Protein AF-W2NC65-F1 (afdb_monomer)

Mean predicted aligned error: 4.61 Å

pLDDT: mean 90.68, std 8.36, range [54.06, 98.25]

Structure (mmCIF, N/CA/C/O backbone):
data_AF-W2NC65-F1
#
_entry.id   AF-W2NC65-F1
#
loop_
_atom_site.group_PDB
_atom_site.id
_atom_site.type_symbol
_atom_site.label_atom_id
_atom_site.label_alt_id
_atom_site.label_comp_id
_atom_site.label_asym_id
_atom_site.label_entity_id
_atom_site.label_seq_id
_atom_site.pdbx_PDB_ins_code
_atom_site.Cartn_x
_atom_site.Cartn_y
_atom_site.Cartn_z
_atom_site.occupancy
_atom_site.B_iso_or_equiv
_atom_site.auth_seq_id
_atom_site.auth_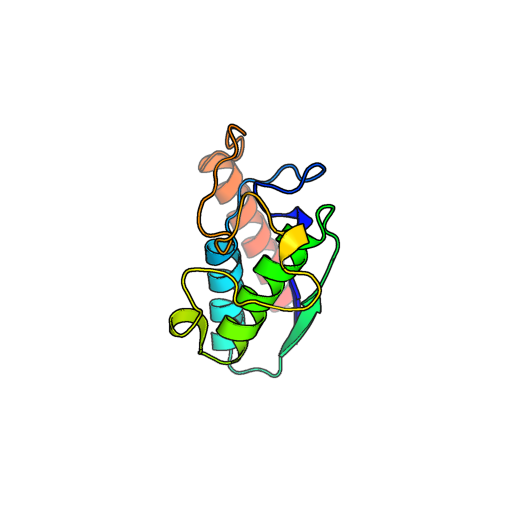comp_id
_atom_site.auth_asym_id
_atom_site.auth_atom_id
_atom_site.pdbx_PDB_model_num
ATOM 1 N N . MET A 1 1 ? -16.356 1.700 3.951 1.00 92.56 1 MET A N 1
ATOM 2 C CA . MET A 1 1 ? -15.020 2.136 4.412 1.00 92.56 1 MET A CA 1
ATOM 3 C C . MET A 1 1 ? -14.246 2.678 3.219 1.00 92.56 1 MET A C 1
ATOM 5 O O . MET A 1 1 ? -14.446 2.169 2.124 1.00 92.56 1 MET A O 1
ATOM 9 N N . VAL A 1 2 ? -13.417 3.707 3.399 1.00 96.75 2 VAL A N 1
ATOM 10 C CA . VAL A 1 2 ? -12.550 4.244 2.334 1.00 96.75 2 VAL A CA 1
ATOM 11 C C . VAL A 1 2 ? -11.105 4.064 2.781 1.00 96.75 2 VAL A C 1
ATOM 13 O O . VAL A 1 2 ? -10.742 4.571 3.839 1.00 96.75 2 VAL A O 1
ATOM 16 N N . LEU A 1 3 ? -10.311 3.327 2.006 1.00 96.44 3 LEU A N 1
ATOM 17 C CA . LEU A 1 3 ? -8.896 3.081 2.271 1.00 96.44 3 LEU A CA 1
ATOM 18 C C . LEU A 1 3 ? -8.058 3.852 1.250 1.00 96.44 3 LEU A C 1
ATOM 20 O O . LEU A 1 3 ? -8.195 3.636 0.050 1.00 96.44 3 LEU A O 1
ATOM 24 N N . VAL A 1 4 ? -7.201 4.752 1.726 1.00 96.50 4 VAL A N 1
ATOM 25 C CA . VAL A 1 4 ? -6.322 5.559 0.872 1.00 96.50 4 VAL A CA 1
ATOM 26 C C . VAL A 1 4 ? -4.910 4.978 0.919 1.00 96.50 4 VAL A C 1
ATOM 28 O O . VAL A 1 4 ? -4.252 5.025 1.956 1.00 96.50 4 VAL A O 1
ATOM 31 N N . CYS A 1 5 ? -4.4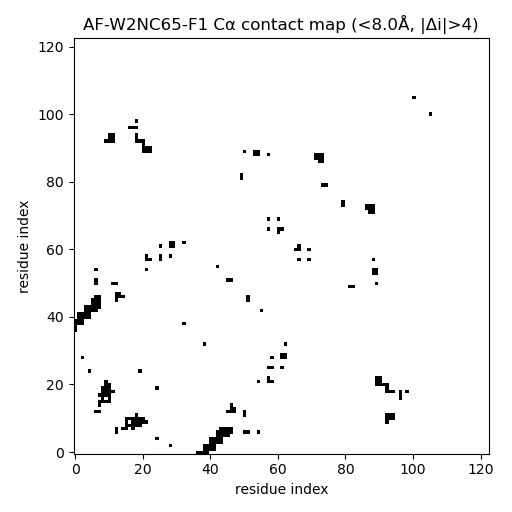43 4.444 -0.205 1.00 93.94 5 CYS A N 1
ATOM 32 C CA . CYS A 1 5 ? -3.134 3.816 -0.359 1.00 93.94 5 CYS A CA 1
ATOM 33 C C . CYS A 1 5 ? -2.134 4.826 -0.949 1.00 93.94 5 CYS A C 1
ATOM 35 O O . CYS A 1 5 ? -2.055 4.998 -2.166 1.00 93.94 5 CYS A O 1
ATOM 37 N N . GLY A 1 6 ? -1.397 5.529 -0.085 1.00 91.81 6 GLY A N 1
ATOM 38 C CA . GLY A 1 6 ? -0.423 6.550 -0.489 1.00 91.81 6 GLY A CA 1
ATOM 39 C C . GLY A 1 6 ? 0.960 5.994 -0.819 1.00 91.81 6 GLY A C 1
ATOM 40 O O . GLY A 1 6 ? 1.585 5.336 0.012 1.00 91.81 6 GLY A O 1
ATOM 41 N N . VAL A 1 7 ? 1.458 6.323 -2.013 1.00 91.31 7 VAL A N 1
ATOM 42 C CA . VAL A 1 7 ? 2.774 5.898 -2.528 1.00 91.31 7 VAL A CA 1
ATOM 43 C C . VAL A 1 7 ? 3.919 6.614 -1.804 1.00 91.31 7 VAL A C 1
ATOM 45 O O . VAL A 1 7 ? 4.986 6.043 -1.612 1.00 91.31 7 VAL A O 1
ATOM 48 N N . ASN A 1 8 ? 3.695 7.842 -1.330 1.00 90.44 8 ASN A N 1
ATOM 49 C CA . ASN A 1 8 ? 4.675 8.655 -0.601 1.00 90.44 8 ASN A CA 1
ATOM 50 C C . ASN A 1 8 ? 5.138 8.067 0.747 1.00 90.44 8 ASN A C 1
ATOM 52 O O . ASN A 1 8 ? 6.035 8.615 1.388 1.00 90.44 8 ASN A O 1
ATOM 56 N N . THR A 1 9 ? 4.521 6.973 1.194 1.00 89.38 9 THR A N 1
ATOM 57 C CA . THR A 1 9 ? 4.951 6.211 2.372 1.00 89.38 9 THR A CA 1
ATOM 58 C C . THR A 1 9 ? 6.028 5.166 2.046 1.00 89.38 9 THR A C 1
ATOM 60 O O . THR A 1 9 ? 6.650 4.612 2.954 1.00 89.38 9 THR A O 1
ATOM 63 N N . LEU A 1 10 ? 6.279 4.899 0.761 1.00 90.19 10 LEU A N 1
ATOM 64 C CA . LEU A 1 10 ? 7.295 3.948 0.325 1.00 90.19 10 LEU A CA 1
ATOM 65 C C . LEU A 1 10 ? 8.707 4.485 0.561 1.00 90.19 10 LEU A C 1
ATOM 67 O O . LEU A 1 10 ? 8.988 5.663 0.353 1.00 90.19 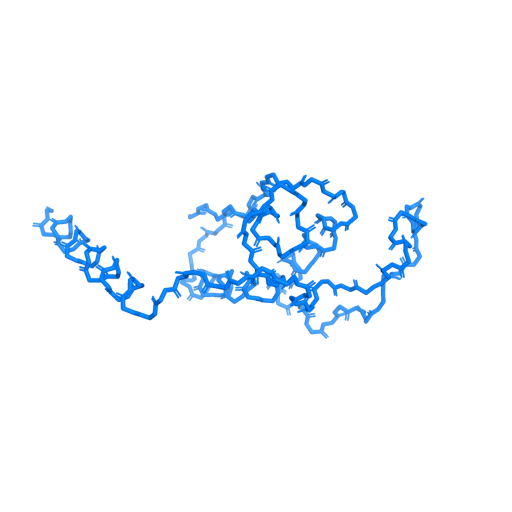10 LEU A O 1
ATOM 71 N N . ALA A 1 11 ? 9.622 3.568 0.874 1.00 88.00 11 ALA A N 1
ATOM 72 C CA . ALA A 1 11 ? 11.050 3.821 1.077 1.00 88.00 11 ALA A CA 1
ATOM 73 C C . ALA A 1 11 ? 11.751 4.588 -0.056 1.00 88.00 11 ALA A C 1
ATOM 75 O O . ALA A 1 11 ? 12.783 5.222 0.157 1.00 88.00 11 ALA A O 1
ATOM 76 N N . ARG A 1 12 ? 11.219 4.467 -1.273 1.00 80.88 12 ARG A N 1
ATOM 77 C CA . ARG A 1 12 ? 11.810 4.991 -2.508 1.00 80.88 12 ARG A CA 1
ATOM 78 C C . ARG A 1 12 ? 11.160 6.285 -2.985 1.00 80.88 12 ARG A C 1
ATOM 80 O O . ARG A 1 12 ? 11.583 6.815 -4.009 1.00 80.88 12 ARG A O 1
ATOM 87 N N . ASP A 1 13 ? 10.155 6.796 -2.273 1.00 86.25 13 ASP A N 1
ATOM 88 C CA . ASP A 1 13 ? 9.571 8.080 -2.635 1.00 86.25 13 ASP A CA 1
ATOM 89 C C 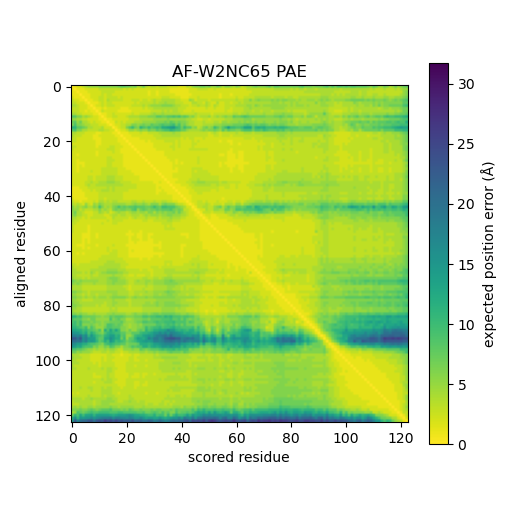. ASP A 1 13 ? 10.574 9.212 -2.343 1.00 86.25 13 ASP A C 1
ATOM 91 O O . ASP A 1 13 ? 11.023 9.351 -1.206 1.00 86.25 13 ASP A O 1
ATOM 95 N N . PRO A 1 14 ? 10.936 10.040 -3.337 1.00 80.81 14 PRO A N 1
ATOM 96 C CA . PRO A 1 14 ? 11.984 11.045 -3.176 1.00 80.81 14 PRO A CA 1
ATOM 97 C C . PRO A 1 14 ? 11.606 12.196 -2.234 1.00 80.81 14 PRO A C 1
ATOM 99 O O . PRO A 1 14 ? 12.501 12.907 -1.780 1.00 80.81 14 PRO A O 1
ATOM 102 N N . LEU A 1 15 ? 10.313 12.406 -1.952 1.00 86.12 15 LEU A N 1
ATOM 103 C CA . LEU A 1 15 ? 9.842 13.417 -0.995 1.00 86.12 15 LEU A CA 1
ATOM 104 C C . LEU A 1 15 ? 9.256 12.789 0.283 1.00 86.12 15 LEU A C 1
ATOM 106 O O . LEU A 1 15 ? 8.859 13.513 1.199 1.00 86.12 15 LEU A O 1
ATOM 110 N N . GLY A 1 16 ? 9.189 11.459 0.350 1.00 80.19 16 GLY A N 1
ATOM 111 C CA . GLY A 1 16 ? 8.711 10.693 1.491 1.00 80.19 16 GLY A CA 1
ATOM 112 C C . GLY A 1 16 ? 9.777 10.559 2.579 1.00 80.19 16 GLY A C 1
ATOM 113 O O . GLY A 1 16 ? 10.970 10.471 2.309 1.00 80.19 16 GLY A O 1
ATOM 114 N N . GLY A 1 17 ? 9.341 10.535 3.841 1.00 85.38 17 GLY A N 1
ATOM 115 C CA . GLY A 1 17 ? 10.214 10.316 5.007 1.00 85.38 17 GLY A CA 1
ATOM 116 C C . GLY A 1 17 ? 10.140 8.902 5.592 1.00 85.38 17 GLY A C 1
ATOM 117 O O . GLY A 1 17 ? 10.682 8.655 6.667 1.00 85.38 17 GLY A O 1
ATOM 118 N N . PHE A 1 18 ? 9.412 7.998 4.937 1.00 90.38 18 PHE A N 1
ATOM 119 C CA . PHE A 1 18 ? 9.116 6.654 5.430 1.00 90.38 18 PHE A CA 1
ATOM 120 C C . PHE A 1 18 ? 10.019 5.607 4.768 1.00 90.38 18 PHE A C 1
ATOM 122 O O . PHE A 1 18 ? 10.690 5.882 3.779 1.00 90.38 18 PHE A O 1
ATOM 129 N N . ASN A 1 19 ? 10.038 4.395 5.330 1.00 90.75 19 ASN A N 1
ATOM 130 C CA . ASN A 1 19 ? 10.828 3.264 4.834 1.00 90.75 19 ASN A CA 1
ATOM 131 C C . ASN A 1 19 ? 9.965 2.001 4.643 1.00 90.75 19 ASN A C 1
ATOM 133 O O . ASN A 1 19 ? 10.372 0.905 5.019 1.00 90.75 19 ASN A O 1
ATOM 137 N N . LEU A 1 20 ? 8.732 2.159 4.139 1.00 91.31 20 LEU A N 1
ATOM 138 C CA . LEU A 1 20 ? 7.815 1.032 3.927 1.00 91.31 20 LEU A CA 1
ATOM 139 C C . LEU A 1 20 ? 8.052 0.351 2.574 1.00 91.31 20 LEU A C 1
ATOM 141 O O . LEU A 1 20 ? 8.444 0.991 1.594 1.00 91.31 20 LEU A O 1
ATOM 145 N N . THR A 1 21 ? 7.764 -0.947 2.525 1.00 90.94 21 THR A N 1
ATOM 146 C CA . THR A 1 21 ? 7.663 -1.738 1.291 1.00 90.94 21 THR A CA 1
ATOM 147 C C . THR A 1 21 ? 6.218 -1.760 0.802 1.00 90.94 21 THR A C 1
ATOM 149 O O . THR A 1 21 ? 5.291 -1.485 1.570 1.00 90.94 21 THR A O 1
ATOM 152 N N . SER A 1 22 ? 5.999 -2.143 -0.462 1.00 92.00 22 SER A N 1
ATOM 153 C CA . SER A 1 22 ? 4.629 -2.404 -0.938 1.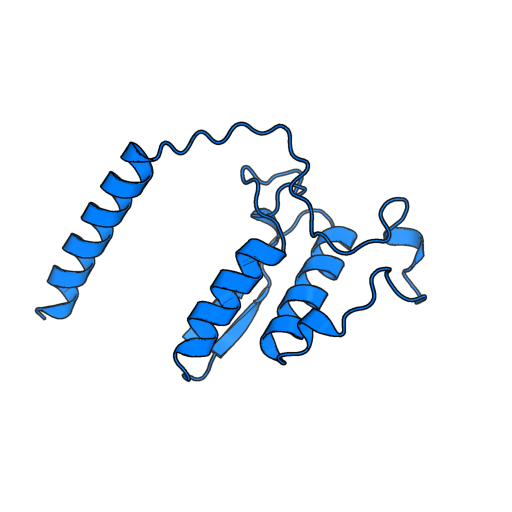00 92.00 22 SER A CA 1
ATOM 154 C C . SER A 1 22 ? 3.973 -3.509 -0.120 1.00 92.00 22 SER A C 1
ATOM 156 O O . SER A 1 22 ? 2.772 -3.461 0.134 1.00 92.00 22 SER A O 1
ATOM 158 N N . ASP A 1 23 ? 4.782 -4.471 0.324 1.00 91.31 23 ASP A N 1
ATOM 159 C CA . ASP A 1 23 ? 4.317 -5.613 1.084 1.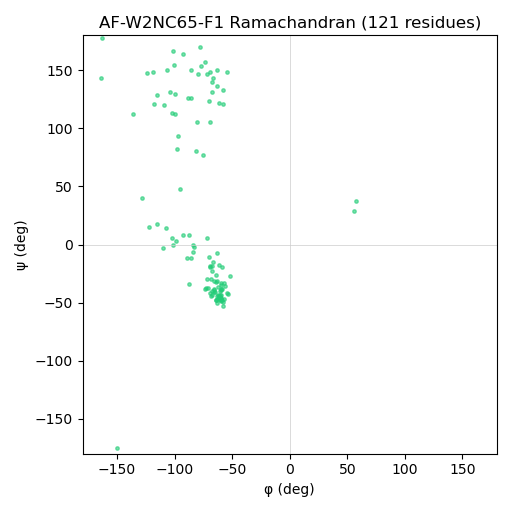00 91.31 23 ASP A CA 1
ATOM 160 C C . ASP A 1 23 ? 3.737 -5.209 2.440 1.00 91.31 23 ASP A C 1
ATOM 162 O O . ASP A 1 23 ? 2.603 -5.573 2.736 1.00 91.31 23 ASP A O 1
ATOM 166 N N . GLY A 1 24 ? 4.441 -4.367 3.203 1.00 92.12 24 GLY A N 1
ATOM 167 C CA . GLY A 1 24 ? 3.939 -3.890 4.495 1.00 92.12 24 GLY A CA 1
ATOM 168 C C . GLY A 1 24 ? 2.655 -3.063 4.376 1.00 92.12 24 GLY A C 1
ATOM 169 O O . GLY A 1 24 ? 1.803 -3.105 5.260 1.00 92.12 24 GLY A O 1
ATOM 170 N N . ILE A 1 25 ? 2.470 -2.341 3.266 1.00 93.25 25 ILE A N 1
ATOM 171 C CA . ILE A 1 25 ? 1.215 -1.622 3.007 1.00 93.25 25 ILE A CA 1
ATOM 172 C C . ILE A 1 25 ? 0.095 -2.599 2.626 1.00 93.25 25 ILE A C 1
ATOM 174 O O . ILE A 1 25 ? -1.048 -2.418 3.048 1.00 93.25 25 ILE A O 1
ATOM 178 N N . CYS A 1 26 ? 0.398 -3.648 1.859 1.00 94.75 26 CYS A N 1
ATOM 179 C CA . CYS A 1 26 ? -0.579 -4.679 1.514 1.00 94.75 26 CYS A CA 1
ATOM 180 C C . CYS A 1 26 ? -1.065 -5.454 2.740 1.00 94.75 26 CYS A C 1
ATOM 182 O O . CYS A 1 26 ? -2.247 -5.775 2.796 1.00 94.75 26 CYS A O 1
ATOM 184 N N . ASP A 1 27 ? -0.228 -5.647 3.758 1.00 95.25 27 ASP A N 1
ATOM 185 C CA . ASP A 1 27 ? -0.659 -6.248 5.026 1.00 95.25 27 ASP A CA 1
ATOM 186 C C . ASP A 1 27 ? -1.730 -5.379 5.724 1.00 95.25 27 ASP A C 1
ATOM 188 O O . ASP A 1 27 ? -2.704 -5.891 6.284 1.00 95.25 27 ASP A O 1
ATOM 192 N N . CYS A 1 28 ? -1.624 -4.044 5.631 1.00 95.12 28 CYS A N 1
ATOM 193 C CA . CYS A 1 28 ? -2.688 -3.141 6.085 1.00 95.12 28 CYS A CA 1
ATOM 194 C C . CYS A 1 28 ? -3.961 -3.280 5.238 1.00 95.12 28 CYS A C 1
ATOM 196 O O . CYS A 1 28 ? -5.063 -3.279 5.791 1.00 95.12 28 CYS A O 1
ATOM 198 N N . VAL A 1 29 ? -3.829 -3.410 3.913 1.00 96.25 29 VAL A N 1
ATOM 199 C CA . VAL A 1 29 ? -4.971 -3.643 3.011 1.00 96.25 29 VAL A CA 1
ATOM 200 C C . VAL A 1 29 ? -5.684 -4.946 3.382 1.00 96.25 29 VAL A C 1
ATOM 202 O O . VAL A 1 29 ? -6.903 -4.942 3.532 1.00 96.25 29 VAL A O 1
ATOM 205 N N . GLU A 1 30 ? -4.950 -6.038 3.589 1.00 96.31 30 GLU A N 1
ATOM 206 C CA . GLU A 1 30 ? -5.499 -7.343 3.977 1.00 96.31 30 GLU A CA 1
ATOM 207 C C . GLU A 1 30 ? -6.204 -7.286 5.337 1.00 96.31 30 GLU A C 1
ATOM 209 O O . GLU A 1 30 ? -7.323 -7.786 5.465 1.00 96.31 30 GLU A O 1
ATOM 214 N N . CYS A 1 31 ? -5.614 -6.607 6.327 1.00 97.12 31 CYS A N 1
ATOM 215 C CA . CYS A 1 31 ? -6.237 -6.380 7.636 1.00 97.12 31 CYS A CA 1
ATOM 216 C C . CYS A 1 31 ? -7.598 -5.673 7.505 1.00 97.12 31 CYS A C 1
ATOM 218 O O . CYS A 1 31 ? -8.603 -6.108 8.071 1.00 97.12 31 CYS A O 1
ATOM 220 N N . VAL A 1 32 ? -7.647 -4.614 6.695 1.00 96.69 32 VAL A N 1
ATOM 221 C CA . VAL A 1 32 ? -8.855 -3.821 6.440 1.00 96.69 32 VAL A CA 1
ATOM 222 C C . VAL A 1 32 ? -9.905 -4.633 5.671 1.00 96.69 32 VAL A C 1
ATOM 224 O O . VAL A 1 32 ? -11.085 -4.613 6.027 1.00 96.69 32 VAL A O 1
ATOM 227 N N . MET A 1 33 ? -9.493 -5.386 4.651 1.00 95.25 33 MET A N 1
ATOM 228 C CA . MET A 1 33 ? -10.377 -6.274 3.883 1.00 95.25 33 MET A CA 1
ATOM 229 C C . MET A 1 33 ? -10.919 -7.432 4.738 1.00 95.25 33 MET A C 1
ATOM 231 O O . MET A 1 33 ? -12.062 -7.855 4.549 1.00 95.25 33 MET A O 1
ATOM 235 N N . GLY A 1 34 ? -10.148 -7.896 5.727 1.00 96.56 34 GLY A N 1
ATOM 236 C CA . GLY A 1 34 ? -10.543 -8.926 6.691 1.00 96.56 34 GLY A CA 1
ATOM 237 C C . GLY A 1 34 ? -11.744 -8.550 7.565 1.00 96.56 34 GLY A C 1
ATOM 238 O O . GLY A 1 34 ? -12.402 -9.438 8.103 1.00 96.56 34 GLY A O 1
ATOM 239 N N . LEU A 1 35 ? -12.096 -7.261 7.646 1.00 97.00 35 LEU A N 1
ATOM 240 C CA . LEU A 1 35 ? -13.318 -6.794 8.314 1.00 97.00 35 LEU A CA 1
ATOM 241 C C . LEU A 1 35 ? -14.604 -7.163 7.555 1.00 97.00 35 LEU A C 1
ATOM 243 O O . LEU A 1 35 ? -15.693 -6.983 8.095 1.00 97.00 35 LEU A O 1
ATOM 247 N N . GLN A 1 36 ? -14.498 -7.650 6.311 1.00 95.12 36 GLN A N 1
ATOM 248 C CA . GLN A 1 36 ? -15.630 -8.069 5.470 1.00 95.12 36 GLN A CA 1
ATOM 249 C C . GLN A 1 36 ? -16.695 -6.974 5.258 1.00 95.12 36 GLN A C 1
ATOM 251 O O . GLN A 1 36 ? -17.874 -7.254 5.041 1.00 95.12 36 GLN A O 1
ATOM 256 N N . LEU A 1 37 ? -16.276 -5.706 5.289 1.00 96.62 37 LEU A N 1
ATOM 257 C CA . LEU A 1 37 ? -17.113 -4.548 4.976 1.00 96.62 37 LEU A CA 1
ATOM 258 C C . LEU A 1 37 ? -16.830 -4.052 3.552 1.00 96.62 37 LEU A C 1
ATOM 260 O O . LEU A 1 37 ? -15.710 -4.207 3.073 1.00 96.62 37 LEU A O 1
ATOM 264 N N . PRO A 1 38 ? -17.783 -3.380 2.878 1.00 96.75 38 PRO A N 1
ATOM 265 C CA . PRO A 1 38 ? -17.505 -2.727 1.602 1.00 96.75 38 PRO A CA 1
ATOM 266 C C . PRO A 1 38 ? -16.372 -1.693 1.727 1.00 96.75 38 PRO A C 1
ATOM 268 O O . PRO A 1 38 ? -16.479 -0.722 2.495 1.00 96.75 38 PRO A O 1
ATOM 271 N N . VAL A 1 39 ? -15.298 -1.894 0.959 1.00 96.69 39 VAL A N 1
ATOM 272 C CA . VAL A 1 39 ? -14.105 -1.034 0.936 1.00 96.69 39 VAL A CA 1
ATOM 273 C C . VAL A 1 39 ? -13.958 -0.379 -0.432 1.00 96.69 39 VAL A C 1
ATOM 275 O O . VAL A 1 39 ? -13.970 -1.054 -1.457 1.00 96.69 39 VAL A O 1
ATOM 278 N N . LEU A 1 40 ? -13.798 0.943 -0.444 1.00 96.31 40 LEU A N 1
ATOM 279 C CA . LEU A 1 40 ? -13.340 1.696 -1.607 1.00 96.31 40 LEU A CA 1
ATOM 280 C C . LEU A 1 40 ? -11.847 1.986 -1.438 1.00 96.31 40 LEU A C 1
ATOM 282 O O . LEU A 1 40 ? -11.479 2.757 -0.550 1.00 96.31 40 LEU A O 1
ATOM 286 N N . CYS A 1 41 ? -11.007 1.384 -2.278 1.00 95.69 41 CYS A N 1
ATOM 287 C CA . CYS A 1 41 ? -9.572 1.655 -2.307 1.00 95.69 41 CYS A CA 1
ATOM 288 C C . CYS A 1 41 ? -9.277 2.829 -3.247 1.00 95.69 41 CYS A C 1
ATOM 290 O O . CYS A 1 41 ? -9.669 2.810 -4.413 1.00 95.69 41 CYS A O 1
ATOM 292 N N . LEU A 1 42 ? -8.579 3.840 -2.740 1.00 96.25 42 LEU A N 1
ATOM 293 C CA . LEU A 1 42 ? -8.157 5.025 -3.481 1.00 96.25 42 LEU A CA 1
ATOM 294 C C . LEU A 1 42 ? -6.632 5.113 -3.492 1.00 96.25 42 LEU A C 1
ATOM 296 O O . LEU A 1 42 ? -5.977 4.722 -2.528 1.00 96.25 42 LEU A O 1
ATOM 300 N N . GLY A 1 43 ? -6.068 5.671 -4.559 1.00 92.62 43 GLY A N 1
ATOM 301 C CA . GLY A 1 43 ? -4.667 6.086 -4.563 1.00 92.62 43 GLY A CA 1
ATOM 302 C C . GLY A 1 43 ? -4.452 7.406 -3.818 1.00 92.62 43 GLY A C 1
ATOM 303 O O . GLY A 1 43 ? -5.402 8.118 -3.487 1.00 92.62 43 GLY A O 1
ATOM 304 N N . ALA A 1 44 ? -3.189 7.757 -3.596 1.00 91.44 44 ALA A N 1
ATOM 305 C CA . ALA A 1 44 ? -2.757 9.090 -3.182 1.00 91.44 44 ALA A CA 1
ATOM 306 C C . ALA A 1 44 ? -1.345 9.383 -3.719 1.00 91.44 44 ALA A C 1
ATOM 308 O O . ALA A 1 44 ? -0.807 8.613 -4.514 1.00 91.4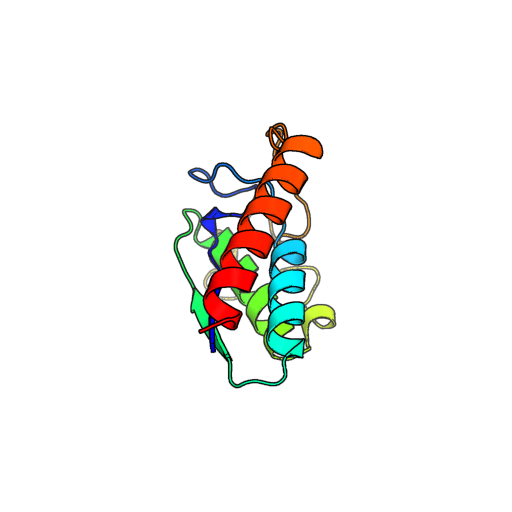4 44 ALA A O 1
ATOM 309 N N . GLY A 1 45 ? -0.776 10.526 -3.328 1.00 87.75 45 GLY A N 1
ATOM 310 C CA . GLY A 1 45 ? 0.458 11.065 -3.899 1.00 87.75 45 GLY A CA 1
ATOM 311 C C . GLY A 1 45 ? 1.655 10.109 -3.871 1.00 87.75 45 GLY A C 1
ATOM 312 O O . GLY A 1 45 ? 1.806 9.302 -2.953 1.00 87.75 45 GLY A O 1
ATOM 313 N N . GLY A 1 46 ? 2.504 10.263 -4.886 1.00 85.50 46 GLY A N 1
ATOM 314 C CA . GLY A 1 46 ? 3.784 9.595 -5.101 1.00 85.50 46 GLY A CA 1
ATOM 315 C C . GLY A 1 46 ? 4.576 10.365 -6.148 1.00 85.50 46 GLY A C 1
ATOM 316 O O . GLY A 1 46 ? 3.991 10.900 -7.091 1.00 85.50 46 GLY A O 1
ATOM 317 N N . HIS A 1 47 ? 5.890 10.442 -5.980 1.00 88.81 47 HIS A N 1
ATOM 318 C CA . HIS A 1 47 ? 6.751 11.321 -6.780 1.00 88.81 47 HIS A CA 1
ATOM 319 C C . HIS A 1 47 ? 7.617 10.555 -7.793 1.00 88.81 47 HIS A C 1
ATOM 321 O O . HIS A 1 47 ? 8.547 11.111 -8.372 1.00 88.81 47 HIS A O 1
ATOM 327 N N . SER A 1 48 ? 7.288 9.283 -8.025 1.00 89.12 48 SER A N 1
ATOM 328 C CA . SER A 1 48 ? 7.876 8.408 -9.041 1.00 89.12 48 SER A CA 1
ATOM 329 C C . SER A 1 48 ? 6.746 7.646 -9.733 1.00 89.12 48 SER A C 1
ATOM 331 O O . SER A 1 48 ? 6.078 6.826 -9.104 1.00 89.12 48 SER A O 1
ATOM 333 N N . GLY A 1 49 ? 6.501 7.936 -11.016 1.00 90.69 49 GLY A N 1
ATOM 334 C CA . GLY A 1 49 ? 5.430 7.295 -11.791 1.00 90.69 49 GLY A CA 1
ATOM 335 C C . GLY A 1 49 ? 5.627 5.783 -11.905 1.00 90.69 49 GLY A C 1
ATOM 336 O O . GLY A 1 49 ? 4.705 5.021 -11.635 1.00 90.69 49 GLY A O 1
ATOM 337 N N . ALA A 1 50 ? 6.857 5.346 -12.192 1.00 90.56 50 ALA A N 1
ATOM 338 C CA . ALA A 1 50 ? 7.213 3.932 -12.262 1.00 90.56 50 ALA A CA 1
ATOM 339 C C . ALA A 1 50 ? 6.988 3.208 -10.923 1.00 90.56 50 ALA A C 1
ATOM 341 O O . ALA A 1 50 ? 6.432 2.110 -10.899 1.00 90.56 50 ALA A O 1
ATOM 342 N N . ASP A 1 51 ? 7.381 3.815 -9.798 1.00 90.06 51 ASP A N 1
ATOM 343 C CA . ASP A 1 51 ? 7.194 3.193 -8.484 1.00 90.06 51 ASP A CA 1
ATOM 344 C C . ASP A 1 51 ? 5.720 3.200 -8.051 1.00 90.06 51 ASP A C 1
ATOM 346 O O . ASP A 1 51 ? 5.239 2.206 -7.507 1.00 90.06 51 ASP A O 1
ATOM 350 N N . ALA A 1 52 ? 4.979 4.267 -8.366 1.00 92.44 52 ALA A N 1
ATOM 351 C CA . ALA A 1 52 ? 3.535 4.331 -8.158 1.00 92.44 52 ALA A CA 1
ATOM 352 C C . ALA A 1 52 ? 2.801 3.235 -8.946 1.00 92.44 52 ALA A C 1
ATOM 354 O O . ALA A 1 52 ? 1.959 2.536 -8.381 1.00 92.44 52 ALA A O 1
ATOM 355 N N . SER A 1 53 ? 3.152 3.032 -10.219 1.00 93.25 53 SER A N 1
ATOM 356 C CA . SER A 1 53 ? 2.575 1.978 -11.062 1.00 93.25 53 SER A CA 1
ATOM 357 C C . SER A 1 53 ? 2.824 0.587 -10.480 1.00 93.25 53 SER A C 1
ATOM 359 O O . SER A 1 53 ? 1.879 -0.185 -10.315 1.00 93.25 53 SER A O 1
ATOM 361 N N . LYS A 1 54 ? 4.070 0.280 -10.090 1.00 92.19 54 LYS A N 1
ATOM 362 C CA . LYS A 1 54 ? 4.407 -0.997 -9.434 1.00 92.19 54 LYS A CA 1
ATOM 363 C C . LYS A 1 54 ? 3.595 -1.196 -8.159 1.00 92.19 54 LYS A C 1
ATOM 365 O O . LYS A 1 54 ? 2.990 -2.248 -7.974 1.00 92.19 54 LYS A O 1
ATOM 370 N N . PHE A 1 55 ? 3.562 -0.183 -7.298 1.00 93.44 55 PHE A N 1
ATOM 371 C CA . PHE A 1 55 ? 2.845 -0.237 -6.030 1.00 93.44 55 PHE A CA 1
ATOM 372 C C . PHE A 1 55 ? 1.349 -0.503 -6.222 1.00 93.44 55 PHE A C 1
ATOM 374 O O . PHE A 1 55 ? 0.798 -1.400 -5.584 1.00 93.44 55 PHE A O 1
ATOM 381 N N . PHE A 1 56 ? 0.688 0.224 -7.127 1.00 95.12 56 PHE A N 1
ATOM 382 C CA . PHE A 1 56 ? -0.746 0.049 -7.341 1.00 95.12 56 PHE A CA 1
ATOM 383 C C . PHE A 1 56 ? -1.099 -1.296 -7.975 1.00 95.12 56 PHE A C 1
ATOM 385 O O . PHE A 1 56 ? -2.160 -1.830 -7.654 1.00 95.12 56 PHE A O 1
ATOM 392 N N . VAL A 1 57 ? -0.222 -1.888 -8.794 1.00 94.94 57 VAL A N 1
ATOM 393 C CA . VAL A 1 57 ? -0.406 -3.272 -9.265 1.00 94.94 57 VAL A CA 1
ATOM 394 C C . VAL A 1 57 ? -0.377 -4.253 -8.092 1.00 94.94 57 VAL A C 1
ATOM 396 O O . VAL A 1 57 ? -1.258 -5.110 -8.007 1.00 94.94 57 VAL A O 1
ATOM 399 N N . VAL A 1 58 ? 0.569 -4.103 -7.156 1.00 94.69 58 VAL A N 1
ATOM 400 C CA . VAL A 1 58 ? 0.637 -4.959 -5.958 1.00 94.69 58 VAL A CA 1
ATOM 401 C C . VAL A 1 58 ? -0.613 -4.779 -5.091 1.00 94.69 58 VAL A C 1
ATOM 403 O O . VAL A 1 58 ? -1.252 -5.768 -4.743 1.00 94.69 58 VAL A O 1
ATOM 406 N N . VAL A 1 59 ? -1.037 -3.539 -4.821 1.00 95.50 59 VAL A N 1
ATOM 407 C CA . VAL A 1 59 ? -2.270 -3.257 -4.057 1.00 95.50 59 VAL A CA 1
ATOM 408 C C . VAL A 1 59 ? -3.504 -3.849 -4.739 1.00 95.50 59 VAL A C 1
ATOM 410 O O . VAL A 1 59 ? -4.320 -4.490 -4.077 1.00 95.50 59 VAL A O 1
ATOM 413 N N . ALA A 1 60 ? -3.652 -3.666 -6.054 1.00 96.00 60 ALA A N 1
ATOM 414 C CA . ALA A 1 60 ? -4.782 -4.209 -6.800 1.00 96.00 60 ALA A CA 1
ATOM 415 C C . ALA A 1 60 ? -4.804 -5.741 -6.736 1.00 96.00 60 ALA A C 1
ATOM 417 O O . ALA A 1 60 ? -5.854 -6.316 -6.448 1.00 96.00 60 ALA A O 1
ATOM 418 N N . ALA A 1 61 ? -3.653 -6.392 -6.932 1.00 96.44 61 ALA A N 1
ATOM 419 C CA . ALA A 1 61 ? -3.518 -7.842 -6.829 1.00 96.44 61 ALA A CA 1
ATOM 420 C C . ALA A 1 61 ? -3.875 -8.358 -5.426 1.00 96.44 61 ALA A C 1
ATOM 422 O O . ALA A 1 61 ? -4.564 -9.371 -5.311 1.00 96.44 61 ALA A O 1
ATOM 423 N N . THR A 1 62 ? -3.480 -7.645 -4.369 1.00 96.00 62 THR A N 1
ATOM 424 C CA . THR A 1 62 ? -3.871 -7.941 -2.981 1.00 96.00 62 THR A CA 1
ATOM 425 C C . THR A 1 62 ? -5.386 -7.871 -2.795 1.00 96.00 62 THR A C 1
ATOM 427 O O . THR A 1 62 ? -5.985 -8.812 -2.278 1.00 96.00 62 THR A O 1
ATOM 430 N N . VAL A 1 63 ? -6.034 -6.806 -3.282 1.00 96.31 63 VAL A N 1
ATOM 431 C CA . VAL A 1 63 ? -7.495 -6.617 -3.167 1.00 96.31 63 VAL A CA 1
ATOM 432 C C . VAL A 1 63 ? -8.281 -7.747 -3.842 1.00 96.31 63 VAL A C 1
ATOM 434 O O . VAL A 1 63 ? -9.327 -8.147 -3.333 1.00 96.31 63 VAL A O 1
ATOM 437 N N . ILE A 1 64 ? -7.781 -8.290 -4.957 1.00 96.31 64 ILE A N 1
ATOM 438 C CA . ILE A 1 64 ? -8.414 -9.414 -5.670 1.00 96.31 64 ILE A CA 1
ATOM 439 C C . ILE A 1 64 ? -7.889 -10.796 -5.238 1.00 96.31 64 ILE A C 1
ATOM 441 O O . ILE A 1 64 ? -8.227 -11.798 -5.870 1.00 96.31 64 ILE A O 1
ATOM 445 N N . ALA A 1 65 ? -7.072 -10.870 -4.182 1.00 95.81 65 ALA A N 1
ATOM 446 C CA . ALA A 1 65 ? -6.456 -12.099 -3.668 1.00 95.81 65 ALA A CA 1
ATOM 447 C C . ALA A 1 65 ? -5.594 -12.868 -4.702 1.00 95.81 65 ALA A C 1
ATOM 449 O O . ALA A 1 65 ? -5.583 -14.101 -4.746 1.00 95.81 65 ALA A O 1
ATOM 450 N N . GLN A 1 66 ? -4.867 -12.134 -5.549 1.00 96.44 66 GLN A N 1
ATOM 451 C CA . GLN A 1 66 ? -3.979 -12.650 -6.604 1.00 96.44 66 GLN A CA 1
ATOM 452 C C . GLN A 1 66 ? -2.524 -12.170 -6.454 1.00 96.44 66 GLN A C 1
ATOM 454 O O . GLN A 1 66 ? -1.746 -12.286 -7.398 1.00 96.44 66 GLN A O 1
ATOM 459 N N . ARG A 1 67 ? -2.128 -11.629 -5.295 1.00 92.62 67 ARG A N 1
ATOM 460 C CA . ARG A 1 67 ? -0.773 -11.094 -5.050 1.00 92.62 67 ARG A CA 1
ATOM 461 C C . ARG A 1 67 ? 0.329 -12.113 -5.367 1.00 92.62 67 ARG A C 1
ATOM 463 O O . ARG A 1 67 ? 1.300 -11.777 -6.030 1.00 92.62 67 ARG A O 1
ATOM 470 N N . GLN A 1 68 ? 0.127 -13.369 -4.976 1.00 91.31 68 GLN A N 1
ATOM 471 C CA . GLN A 1 68 ? 1.021 -14.502 -5.242 1.00 91.31 68 GLN A CA 1
ATOM 472 C C . GLN A 1 68 ? 1.137 -14.895 -6.725 1.00 91.31 68 GLN A C 1
ATOM 474 O O . GLN A 1 68 ? 2.033 -15.650 -7.084 1.00 91.31 68 GLN A O 1
ATOM 479 N N . ASN A 1 69 ? 0.227 -14.412 -7.574 1.00 93.69 69 ASN A N 1
ATOM 480 C CA . ASN A 1 69 ? 0.212 -14.697 -9.008 1.00 93.69 69 ASN A CA 1
ATOM 481 C C . ASN A 1 69 ? 0.849 -13.569 -9.832 1.00 93.69 69 ASN A C 1
ATOM 483 O O . ASN A 1 69 ? 0.840 -13.632 -11.062 1.00 93.69 69 ASN A O 1
ATOM 487 N N . LEU A 1 70 ? 1.379 -12.529 -9.177 1.00 92.25 70 LEU A N 1
ATOM 488 C CA . LEU A 1 70 ? 2.139 -11.493 -9.862 1.00 92.25 70 LEU A CA 1
ATOM 489 C C . LEU A 1 70 ? 3.464 -12.059 -10.397 1.00 92.25 70 LEU A C 1
ATOM 491 O O . LEU A 1 70 ? 4.119 -12.839 -9.705 1.00 92.25 70 LEU A O 1
ATOM 495 N N . PRO A 1 71 ? 3.876 -11.667 -11.614 1.00 91.25 71 PRO A N 1
ATOM 496 C CA . PRO A 1 71 ? 5.165 -12.070 -12.156 1.00 91.25 71 PRO A CA 1
ATOM 497 C C . PRO A 1 71 ? 6.315 -11.403 -11.387 1.00 91.25 71 PRO A C 1
ATOM 499 O O . PRO A 1 71 ? 6.195 -10.265 -10.932 1.00 91.25 71 PRO A O 1
ATOM 502 N N . GLU A 1 72 ? 7.457 -12.091 -11.293 1.00 87.12 72 GLU A N 1
ATOM 503 C CA . GLU A 1 72 ? 8.670 -11.568 -10.637 1.00 87.12 72 GLU A CA 1
ATOM 504 C C . GLU A 1 72 ? 9.252 -10.337 -11.351 1.00 87.12 72 GLU A C 1
ATOM 506 O O . GLU A 1 72 ? 9.911 -9.496 -10.740 1.00 87.12 72 GLU A O 1
ATOM 511 N N . THR A 1 73 ? 8.995 -10.218 -12.653 1.00 90.25 73 THR A N 1
ATOM 512 C CA . THR A 1 73 ? 9.413 -9.091 -13.485 1.00 90.25 73 THR A CA 1
ATOM 513 C C . THR A 1 73 ? 8.213 -8.463 -14.167 1.00 90.25 73 THR A C 1
ATOM 515 O O . THR A 1 73 ? 7.263 -9.151 -14.549 1.00 90.25 73 THR A O 1
ATOM 518 N N . ILE A 1 74 ? 8.278 -7.152 -14.375 1.00 91.69 74 ILE A N 1
ATOM 519 C CA . ILE A 1 74 ? 7.253 -6.412 -15.112 1.00 91.69 74 ILE A CA 1
ATOM 520 C C . ILE A 1 74 ? 7.130 -7.011 -16.528 1.00 91.69 74 ILE A C 1
ATOM 522 O O . ILE A 1 74 ? 8.156 -7.278 -17.149 1.00 91.69 74 ILE A O 1
ATOM 526 N N . PRO A 1 75 ? 5.915 -7.291 -17.031 1.00 92.62 75 PRO A N 1
ATOM 527 C CA . PRO A 1 75 ? 5.715 -7.767 -18.400 1.00 92.62 75 PRO A CA 1
ATOM 528 C C . PRO A 1 75 ? 5.910 -6.633 -19.418 1.00 92.62 75 PRO A C 1
ATOM 530 O O . PRO A 1 75 ? 5.746 -5.465 -19.082 1.00 92.62 75 PRO A O 1
ATOM 533 N N . GLU A 1 76 ? 6.223 -6.960 -20.673 1.00 92.81 76 GLU A N 1
ATOM 534 C CA . GLU A 1 76 ? 6.349 -5.955 -21.739 1.00 92.81 76 GLU A CA 1
ATOM 535 C C . GLU A 1 76 ? 5.024 -5.222 -22.005 1.00 92.81 76 GLU A C 1
ATOM 537 O O . GLU A 1 76 ? 3.955 -5.834 -22.070 1.00 92.81 76 GLU A O 1
ATOM 542 N N . HIS A 1 77 ? 5.103 -3.900 -22.168 1.00 93.38 77 HIS A N 1
ATOM 543 C CA . HIS A 1 77 ? 3.996 -3.017 -22.544 1.00 93.38 77 HIS A CA 1
ATOM 544 C C . HIS A 1 77 ? 4.533 -1.656 -23.036 1.00 93.38 77 HIS A C 1
ATOM 546 O O . HIS A 1 77 ? 5.733 -1.400 -22.982 1.00 93.38 77 HIS A O 1
ATOM 552 N N . ASP A 1 78 ? 3.653 -0.745 -23.457 1.00 96.31 78 ASP A N 1
ATOM 553 C CA . ASP A 1 78 ? 4.026 0.530 -24.105 1.00 96.31 78 ASP A CA 1
ATOM 554 C C . ASP A 1 78 ? 4.934 1.462 -23.275 1.00 96.31 78 ASP A C 1
ATOM 556 O O . ASP A 1 78 ? 5.593 2.334 -23.832 1.00 96.31 78 ASP A O 1
ATOM 560 N N . PHE A 1 79 ? 4.993 1.274 -21.953 1.00 93.75 79 PHE A N 1
ATOM 561 C CA . PHE A 1 79 ? 5.791 2.087 -21.022 1.00 93.75 79 PHE A CA 1
ATOM 562 C C . PHE A 1 79 ? 6.905 1.268 -20.353 1.00 93.75 79 PHE A C 1
ATOM 564 O O . PHE A 1 79 ? 7.428 1.651 -19.311 1.00 93.75 79 PHE A O 1
ATOM 571 N N . TYR A 1 80 ? 7.248 0.108 -20.916 1.00 91.31 80 TYR A N 1
ATOM 572 C CA . TYR A 1 80 ? 8.189 -0.844 -20.322 1.00 91.31 80 TYR A CA 1
ATOM 573 C C . TYR A 1 80 ? 9.567 -0.233 -20.017 1.00 91.31 80 TYR A C 1
ATOM 575 O O . TYR A 1 80 ? 10.173 -0.531 -18.988 1.00 91.31 80 TYR A O 1
ATOM 583 N N . GLU A 1 81 ? 10.045 0.675 -20.869 1.00 93.06 81 GLU A N 1
ATOM 584 C CA . GLU A 1 81 ? 11.337 1.345 -20.686 1.00 93.06 81 GLU A CA 1
ATOM 585 C C . GLU A 1 81 ? 11.365 2.286 -19.468 1.00 93.06 81 GLU A C 1
ATOM 587 O O . GLU A 1 81 ? 12.436 2.519 -18.907 1.00 93.06 81 GLU A O 1
ATOM 592 N N . GLU A 1 82 ? 10.209 2.775 -18.995 1.00 92.31 82 GLU A N 1
ATOM 593 C CA . GLU A 1 82 ? 10.124 3.690 -17.843 1.00 92.31 82 GLU A CA 1
ATOM 594 C C . GLU A 1 82 ? 10.532 3.033 -16.519 1.00 92.31 82 GLU A C 1
ATOM 596 O O . GLU A 1 82 ? 10.845 3.719 -15.543 1.00 92.31 82 GLU A O 1
ATOM 601 N N . TYR A 1 83 ? 10.539 1.701 -16.467 1.00 90.81 83 TYR A N 1
ATOM 602 C CA . TYR A 1 83 ? 10.886 0.954 -15.263 1.00 90.81 83 TYR A CA 1
ATOM 603 C C . TYR A 1 83 ? 12.383 0.659 -15.154 1.00 90.81 83 TYR A C 1
ATOM 605 O O . TYR A 1 83 ? 12.845 0.260 -14.080 1.00 90.81 83 TYR A O 1
ATOM 613 N N . LEU A 1 84 ? 13.164 0.873 -16.218 1.00 88.69 84 LEU A N 1
ATOM 614 C CA . LEU A 1 84 ? 14.597 0.597 -16.215 1.00 88.69 84 LEU A CA 1
ATOM 615 C C . LEU A 1 84 ? 15.352 1.536 -15.253 1.00 88.69 84 LEU A C 1
ATOM 617 O O . LEU A 1 84 ? 15.021 2.714 -15.128 1.00 88.69 84 LEU A O 1
ATOM 621 N N . PRO A 1 85 ? 16.395 1.042 -14.558 1.00 85.19 85 PRO A N 1
ATOM 622 C CA . PRO A 1 85 ? 16.910 -0.333 -14.575 1.00 85.19 85 PRO A CA 1
ATOM 623 C C . PRO A 1 85 ? 16.164 -1.297 -13.625 1.00 85.19 85 PRO A C 1
ATOM 625 O O . PRO A 1 85 ? 16.526 -2.466 -13.520 1.00 85.19 85 PRO A O 1
ATOM 628 N N . ASN A 1 86 ? 15.152 -0.826 -12.893 1.00 84.69 86 ASN A N 1
ATOM 629 C CA . ASN A 1 86 ? 14.510 -1.554 -11.798 1.00 84.69 86 ASN A CA 1
ATOM 630 C C . ASN A 1 86 ? 13.215 -2.240 -12.264 1.00 84.69 86 ASN A C 1
ATOM 632 O O . ASN A 1 86 ? 12.120 -1.732 -12.032 1.00 84.69 86 ASN A O 1
ATOM 636 N N . MET A 1 87 ? 13.339 -3.413 -12.883 1.00 82.75 87 MET A N 1
ATOM 637 C CA . MET A 1 87 ? 12.221 -4.129 -13.526 1.00 82.75 87 MET A CA 1
ATOM 638 C C . MET A 1 87 ? 11.419 -5.065 -12.605 1.00 82.75 87 MET A C 1
ATOM 640 O O . MET A 1 87 ? 10.588 -5.835 -13.081 1.00 82.75 87 MET A O 1
ATOM 644 N N . TRP A 1 88 ? 11.672 -5.026 -11.300 1.00 81.06 88 TRP A N 1
ATOM 645 C CA . TRP A 1 88 ? 11.032 -5.871 -10.289 1.00 81.06 88 TRP A CA 1
ATOM 646 C C . TRP A 1 88 ? 10.017 -5.066 -9.447 1.00 81.06 88 TRP A C 1
ATOM 648 O O . TRP A 1 88 ? 10.195 -3.848 -9.278 1.00 81.06 88 TRP A O 1
ATOM 658 N N . PRO A 1 89 ? 8.944 -5.700 -8.927 1.00 74.06 89 PRO A N 1
ATOM 659 C CA . PRO A 1 89 ? 8.000 -5.057 -8.011 1.00 74.06 89 PRO A CA 1
ATOM 660 C C . PRO A 1 89 ? 8.677 -4.651 -6.696 1.00 74.06 89 PRO A C 1
ATOM 662 O O . PRO A 1 89 ? 9.626 -5.286 -6.254 1.00 74.06 89 PRO A O 1
ATOM 665 N N . LEU A 1 90 ? 8.195 -3.588 -6.049 1.00 70.75 90 LEU A N 1
ATOM 666 C CA . LEU A 1 90 ? 8.848 -2.973 -4.884 1.00 70.75 90 LEU A CA 1
ATOM 667 C C . LEU A 1 90 ? 8.665 -3.809 -3.603 1.00 70.75 90 LEU A C 1
ATOM 669 O O . LEU A 1 90 ? 7.853 -3.454 -2.740 1.00 70.75 90 LEU A O 1
ATOM 673 N N . HIS A 1 91 ? 9.425 -4.897 -3.494 1.00 69.12 91 HIS A N 1
ATOM 674 C CA . HIS A 1 91 ? 9.458 -5.781 -2.326 1.00 69.12 91 HIS A CA 1
ATOM 675 C C . HIS A 1 91 ? 10.464 -5.318 -1.263 1.00 69.12 91 HIS A C 1
ATOM 677 O O . HIS A 1 91 ? 10.179 -5.417 -0.074 1.00 69.12 91 HIS A O 1
ATOM 683 N N . ASP A 1 92 ? 11.591 -4.722 -1.666 1.00 64.12 92 ASP A N 1
ATOM 684 C CA . ASP A 1 92 ? 12.682 -4.393 -0.742 1.00 64.12 92 ASP A CA 1
ATOM 685 C C . ASP A 1 92 ? 12.697 -2.925 -0.288 1.00 64.12 92 ASP A C 1
ATOM 687 O O . ASP A 1 92 ? 12.722 -1.984 -1.091 1.00 64.12 92 ASP A O 1
ATOM 691 N N . ALA A 1 93 ? 12.776 -2.723 1.030 1.00 61.66 93 ALA A N 1
ATOM 692 C CA . ALA A 1 93 ? 13.023 -1.426 1.658 1.00 61.66 93 ALA A CA 1
ATOM 693 C C . ALA A 1 93 ? 14.529 -1.130 1.646 1.00 61.66 93 ALA A C 1
ATOM 695 O O . ALA A 1 93 ? 15.240 -1.336 2.624 1.00 61.66 93 ALA A O 1
ATOM 696 N N . SER A 1 94 ? 15.039 -0.656 0.512 1.00 60.84 94 SER A N 1
ATOM 697 C CA . SER A 1 94 ? 16.445 -0.255 0.365 1.00 60.84 94 SER A CA 1
ATOM 698 C C . SER A 1 94 ? 16.633 1.256 0.580 1.00 60.84 94 SER A C 1
ATOM 700 O O . SER A 1 94 ? 17.277 1.925 -0.232 1.00 60.84 94 SER A O 1
ATOM 702 N N . SER A 1 95 ? 16.070 1.824 1.650 1.00 69.19 95 SER A N 1
ATOM 703 C CA . SER A 1 95 ? 16.400 3.199 2.045 1.00 69.19 95 SER A CA 1
ATOM 704 C C . SER A 1 95 ? 17.333 3.200 3.258 1.00 69.19 95 SER A C 1
ATOM 706 O O . SER A 1 95 ? 17.026 2.534 4.249 1.00 69.19 95 SER A O 1
ATOM 708 N N . PRO A 1 96 ? 18.450 3.958 3.236 1.00 73.12 96 PRO A N 1
ATOM 709 C CA . PRO A 1 96 ? 19.353 4.096 4.381 1.00 73.12 96 PRO A CA 1
ATOM 710 C C . PRO A 1 96 ? 18.754 4.948 5.514 1.00 73.12 96 PRO A C 1
ATOM 712 O O . PRO A 1 96 ? 19.448 5.267 6.480 1.00 73.12 96 PRO A O 1
ATOM 715 N N . LEU A 1 97 ? 17.488 5.362 5.392 1.00 83.06 97 LEU A N 1
ATOM 716 C CA . LEU A 1 97 ? 16.796 6.147 6.402 1.00 83.06 97 LEU A CA 1
ATOM 717 C C . LEU A 1 97 ? 16.700 5.369 7.717 1.00 83.06 97 LEU A C 1
ATOM 719 O O . LEU A 1 97 ? 16.131 4.278 7.793 1.00 83.06 97 LEU A O 1
ATOM 723 N N . LEU A 1 98 ? 17.249 5.971 8.771 1.00 88.75 98 LEU A N 1
ATOM 724 C CA . LEU A 1 98 ? 17.165 5.438 10.120 1.00 88.75 98 LEU A CA 1
ATOM 725 C C . LEU A 1 98 ? 15.718 5.509 10.612 1.00 88.75 98 LEU A C 1
ATOM 727 O O . LEU A 1 98 ? 15.085 6.564 10.560 1.00 88.75 98 LEU A O 1
ATOM 731 N N . ASN A 1 99 ? 15.213 4.404 11.158 1.00 92.19 99 ASN A N 1
ATOM 732 C CA . ASN A 1 99 ? 13.940 4.424 11.859 1.00 92.19 99 ASN A CA 1
ATOM 733 C C . ASN A 1 99 ? 14.085 5.204 13.177 1.00 92.19 99 ASN A C 1
ATOM 735 O O . ASN A 1 99 ? 14.660 4.707 14.144 1.00 92.19 99 ASN A O 1
ATOM 739 N N . LEU A 1 100 ? 13.548 6.424 13.205 1.00 95.19 100 LEU A N 1
ATOM 740 C CA . LEU A 1 100 ? 13.527 7.280 14.395 1.00 95.19 100 LEU A CA 1
ATOM 741 C C . LEU A 1 100 ? 12.350 6.973 15.335 1.00 95.19 100 LEU A C 1
ATOM 743 O O . LEU A 1 100 ? 12.279 7.529 16.430 1.00 95.19 100 LEU A O 1
ATOM 747 N N . ASN A 1 101 ? 11.435 6.088 14.932 1.00 95.19 101 ASN A N 1
ATOM 748 C CA . ASN A 1 101 ? 10.320 5.652 15.763 1.00 95.19 101 ASN A CA 1
ATOM 749 C C . ASN A 1 101 ? 10.821 4.584 16.736 1.00 95.19 101 ASN A C 1
ATOM 751 O O . ASN A 1 101 ? 11.070 3.437 16.354 1.00 95.19 101 ASN A O 1
ATOM 755 N N . THR A 1 102 ? 10.981 4.955 18.004 1.00 97.75 102 THR A N 1
ATOM 756 C CA . THR A 1 102 ? 11.369 4.000 19.041 1.00 97.75 102 THR A CA 1
ATOM 757 C C . THR A 1 102 ? 10.170 3.145 19.439 1.00 97.75 102 THR A C 1
ATOM 759 O O . THR A 1 102 ? 9.016 3.570 19.367 1.00 97.75 102 THR A O 1
ATOM 762 N N . ALA A 1 103 ? 10.426 1.928 19.921 1.00 97.50 103 ALA A N 1
ATOM 763 C CA . ALA A 1 103 ? 9.356 1.070 20.430 1.00 97.50 103 ALA A CA 1
ATOM 764 C C . ALA A 1 103 ? 8.564 1.747 21.565 1.00 97.50 103 ALA A C 1
ATOM 766 O O . ALA A 1 103 ? 7.358 1.555 21.683 1.00 97.50 103 ALA A O 1
ATOM 767 N N . GLU A 1 104 ? 9.230 2.566 22.382 1.00 98.12 104 GLU A N 1
ATOM 768 C CA . GLU A 1 104 ? 8.586 3.326 23.453 1.00 98.12 104 GLU A CA 1
ATOM 769 C C . GLU A 1 104 ? 7.663 4.423 22.907 1.00 98.12 104 GLU A C 1
ATOM 771 O O . GLU A 1 104 ? 6.542 4.565 23.396 1.00 98.12 104 GLU A O 1
ATOM 776 N N . SER A 1 105 ? 8.095 5.183 21.891 1.00 98.12 105 SER A N 1
ATOM 777 C CA . SER A 1 105 ? 7.263 6.244 21.311 1.00 98.12 105 SER A CA 1
ATOM 778 C C . SER A 1 105 ? 6.023 5.678 20.623 1.00 98.12 105 SER A C 1
ATOM 780 O O . SER A 1 105 ? 4.946 6.254 20.752 1.00 98.12 105 SER A O 1
ATOM 782 N N . ILE A 1 106 ? 6.159 4.531 19.947 1.00 98.00 106 ILE A N 1
ATOM 783 C CA . ILE A 1 106 ? 5.034 3.835 19.307 1.00 98.00 106 ILE A CA 1
ATOM 784 C C . ILE A 1 106 ? 4.017 3.381 20.358 1.00 98.00 106 ILE A C 1
ATOM 786 O O . ILE A 1 106 ? 2.845 3.721 20.236 1.00 98.00 106 ILE A O 1
ATOM 790 N N . ARG A 1 107 ? 4.457 2.703 21.430 1.00 98.12 107 ARG A N 1
ATOM 791 C CA . ARG A 1 107 ? 3.556 2.248 22.509 1.00 98.12 107 ARG A CA 1
ATOM 792 C C . ARG A 1 107 ? 2.831 3.405 23.188 1.00 98.12 107 ARG A C 1
ATOM 794 O O . ARG A 1 107 ? 1.630 3.344 23.396 1.00 98.12 107 ARG A O 1
ATOM 801 N N . LYS A 1 108 ? 3.544 4.499 23.478 1.00 98.25 108 LYS A N 1
ATOM 802 C CA . LYS A 1 108 ? 2.932 5.708 24.052 1.00 98.25 108 LYS A CA 1
ATOM 803 C C . LYS A 1 108 ? 1.844 6.289 23.148 1.00 98.25 108 LYS A C 1
ATOM 805 O O . LYS A 1 108 ? 0.829 6.768 23.648 1.00 98.25 108 LYS A O 1
ATOM 810 N N . MET A 1 109 ? 2.065 6.278 21.833 1.00 98.12 109 MET A N 1
ATOM 811 C CA . MET A 1 109 ? 1.074 6.749 20.868 1.00 98.12 109 MET A CA 1
ATOM 812 C C . MET A 1 109 ? -0.129 5.802 20.793 1.00 98.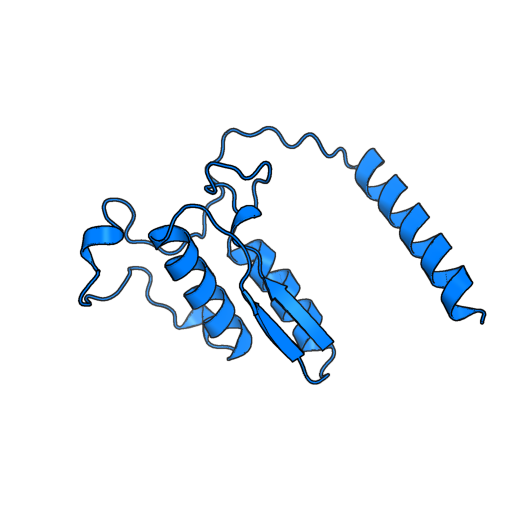12 109 MET A C 1
ATOM 814 O O . MET A 1 109 ? -1.265 6.267 20.776 1.00 98.12 109 MET A O 1
ATOM 818 N N . GLU A 1 110 ? 0.116 4.494 20.796 1.00 97.81 110 GLU A N 1
ATOM 819 C CA . GLU A 1 110 ? -0.910 3.450 20.821 1.00 97.81 110 GLU A CA 1
ATOM 820 C C . GLU A 1 110 ? -1.820 3.584 22.052 1.00 97.81 110 GLU A C 1
ATOM 822 O O . GLU A 1 110 ? -3.033 3.738 21.895 1.00 97.81 110 GLU A O 1
ATOM 827 N N . ASP A 1 111 ? -1.242 3.647 23.256 1.00 97.81 111 ASP A N 1
ATOM 828 C CA . ASP A 1 111 ? -1.978 3.826 24.517 1.00 97.81 111 ASP A CA 1
ATOM 829 C C . ASP A 1 111 ? -2.872 5.076 24.481 1.00 97.81 111 ASP A C 1
ATOM 831 O O . ASP A 1 111 ? -4.021 5.064 24.935 1.00 97.81 111 ASP A O 1
ATOM 835 N N . PHE A 1 112 ? -2.353 6.173 23.919 1.00 97.44 112 PHE A N 1
ATOM 836 C CA . PHE A 1 112 ? -3.114 7.407 23.753 1.00 97.44 112 PHE A CA 1
ATOM 837 C C . PHE A 1 112 ? -4.302 7.221 22.802 1.00 97.44 112 PHE A C 1
ATOM 839 O O . PHE A 1 112 ? -5.415 7.622 23.145 1.00 97.44 112 PHE A O 1
ATOM 846 N N . V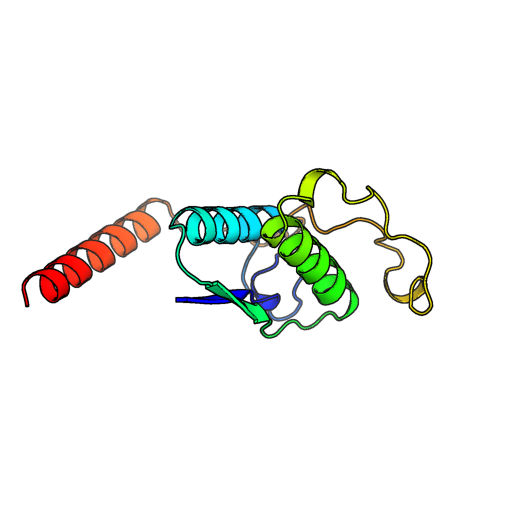AL A 1 113 ? -4.088 6.599 21.635 1.00 97.44 113 VAL A N 1
ATOM 847 C CA . VAL A 1 113 ? -5.153 6.344 20.652 1.00 97.44 113 VAL A CA 1
ATOM 848 C C . VAL A 1 113 ? -6.243 5.456 21.250 1.00 97.44 113 VAL A C 1
ATOM 850 O O . VAL A 1 113 ? -7.418 5.806 21.143 1.00 97.44 113 VAL A O 1
ATOM 853 N N . PHE A 1 114 ? -5.887 4.362 21.928 1.00 96.88 114 PHE A N 1
ATOM 854 C CA . PHE A 1 114 ? -6.873 3.473 22.554 1.00 96.88 114 PHE A CA 1
ATOM 855 C C . PHE A 1 114 ? -7.706 4.192 23.611 1.00 96.88 114 PHE A C 1
ATOM 857 O O . PHE A 1 114 ? -8.935 4.123 23.574 1.00 96.88 114 PHE A O 1
ATOM 864 N N . LYS A 1 115 ? -7.061 4.974 24.482 1.00 96.25 115 LYS A N 1
ATOM 865 C CA . LYS A 1 115 ? -7.773 5.779 25.479 1.00 96.25 115 LYS A CA 1
ATOM 866 C C . LYS A 1 115 ? -8.743 6.778 24.838 1.00 96.25 115 LYS A C 1
ATOM 868 O O . LYS A 1 115 ? -9.831 7.002 25.364 1.00 96.25 115 LYS A O 1
ATOM 873 N N . SER A 1 116 ? -8.370 7.395 23.715 1.00 96.00 116 SER A N 1
ATOM 874 C CA . SER A 1 116 ? -9.268 8.286 22.969 1.00 96.00 116 SER A CA 1
ATOM 875 C C . SER A 1 116 ? -10.444 7.538 22.336 1.00 96.00 116 SER A C 1
ATOM 877 O O . SER A 1 116 ? -11.567 8.039 22.367 1.00 96.00 116 SER A O 1
ATOM 879 N N . LEU A 1 117 ? -10.218 6.340 21.793 1.00 96.06 117 LEU A N 1
ATOM 880 C CA . LEU A 1 117 ? -11.279 5.518 21.203 1.00 96.06 117 LEU A CA 1
ATOM 881 C C . LEU A 1 117 ? -12.300 5.051 22.252 1.00 96.06 117 LEU A C 1
ATOM 883 O O . LEU A 1 117 ? -13.499 5.094 21.981 1.00 96.06 117 LEU A O 1
ATOM 887 N N . GLU A 1 118 ? -11.857 4.683 23.458 1.00 95.50 118 GLU A N 1
ATOM 888 C CA . GLU A 1 118 ? -12.744 4.308 24.573 1.00 95.50 118 GLU A CA 1
ATOM 889 C C . GLU A 1 118 ? -13.720 5.432 24.948 1.00 95.50 118 GLU A C 1
ATOM 891 O O . GLU A 1 118 ? -14.893 5.177 25.220 1.00 95.50 118 GLU A O 1
ATOM 896 N N . GLN A 1 119 ? -13.261 6.687 24.912 1.00 93.56 119 GLN A N 1
ATOM 897 C CA . GLN A 1 119 ? -14.112 7.842 25.203 1.00 93.56 119 GLN A CA 1
ATOM 898 C C . GLN A 1 119 ? -15.223 8.002 24.164 1.00 93.56 119 GLN A C 1
ATOM 900 O O . GLN A 1 119 ? -16.362 8.272 24.533 1.00 93.56 119 GLN A O 1
ATOM 905 N N . VAL A 1 120 ? -14.913 7.797 22.881 1.00 93.00 120 VAL A N 1
ATOM 906 C CA . VAL A 1 120 ? -15.906 7.879 21.799 1.00 93.00 120 VAL A CA 1
ATOM 907 C C . VAL A 1 120 ? -16.881 6.703 21.851 1.00 93.00 120 VAL A C 1
ATOM 909 O O . VAL A 1 120 ? -18.066 6.900 21.623 1.00 93.00 120 VAL A O 1
ATOM 912 N N . ALA A 1 121 ? -16.412 5.499 22.188 1.00 83.06 121 ALA A N 1
ATOM 913 C CA . ALA A 1 121 ? -17.262 4.311 22.293 1.00 83.06 121 ALA A CA 1
ATOM 914 C C . ALA A 1 121 ? -18.233 4.348 23.489 1.00 83.06 121 ALA A C 1
ATOM 916 O O . ALA A 1 121 ? -19.205 3.597 23.516 1.00 83.06 121 ALA A O 1
ATOM 917 N N . SER A 1 122 ? -17.958 5.193 24.487 1.00 74.50 122 SER A N 1
ATOM 918 C CA . SER A 1 122 ? -18.816 5.383 25.664 1.00 74.50 122 SER A CA 1
ATOM 919 C C . SER A 1 122 ? -19.980 6.367 25.460 1.00 74.50 122 SER A C 1
ATOM 921 O O . SER A 1 122 ? -20.769 6.561 26.388 1.00 74.50 122 SER A O 1
ATOM 923 N N . VAL A 1 123 ? -20.081 6.979 24.273 1.00 54.06 123 VAL A N 1
ATOM 924 C CA . VAL A 1 123 ? -21.153 7.900 23.849 1.00 54.06 123 VAL A CA 1
ATOM 925 C C . VAL A 1 123 ? -22.132 7.169 22.938 1.00 54.06 123 VAL A C 1
ATOM 927 O O . VAL A 1 123 ? -23.352 7.372 23.129 1.00 54.06 123 VAL A O 1
#

Sequence (123 aa):
MVLVCGVNTLARDPLGGFNLTSDGICDCVECVMGLQLPVLCLGAGGHSGADASKFFVVVAATVIAQRQNLPETIPEHDFYEEYLPNMWPLHDASSPLLNLNTAESIRKMEDFVFKSLEQVASV

Organism: Phytophthora nicotianae (NCBI:txid4792)

Radius of gyration: 16.9 Å; Cα contacts (8 Å, |Δi|>4): 135; chains: 1; bounding box: 40×28×50 Å

Nearest PDB structures (foldseek):
  4a69-assembly2_B  TM=9.456E-01  e=1.269E-07  Homo sapiens
  6z2k-assembly1_E  TM=9.443E-01  e=6.884E-07  Homo sapiens
  8wzl-assembly1_A  TM=9.212E-01  e=5.664E-07  Arabidopsis thaliana
  4qa3-assembly3_B  TM=9.504E-01  e=2.220E-06  Homo sapiens
  3max-assembly1_A  TM=9.363E-01  e=1.949E-06  Homo sapiens

InterPro domains:
  IPR023696 Ureohydrolase domain superfamily [SSF52768] (2-117)
  IPR037138 Histone deacetylase domain superfamily [G3DSA:3.40.800.20] (1-123)

Foldseek 3Di:
DEAEAELLQDLPFPNHLHQDFLVVSLVVVLVVVVVVDDYHYHYDDGDQPLLSVLSVVCNVCSNVVNNVVDDQFDDDDPCCVSCPPPGGRGGDRPHPRDDPCDPVNVVVVVVVVVVVVVVVVVD

Secondary structure (DSSP, 8-state):
-EEEEEGGGBTT-TT----B-HHHHHHHHHHHHTT-S--EEEEE--S-HHHHHHHHHHHHHHHTT-GGGS-SSPPP-TTGGGGTT--S-S------------HHHHHHHHHHHHHHHHHHHT-

Solvent-accessible surface area (backbone atoms only — not comparable to full-atom values): 7345 Å² total; per-residue (Å²): 90,78,46,72,54,51,40,34,45,25,26,81,22,85,85,32,93,40,67,37,27,48,57,64,53,40,54,54,50,51,58,60,55,70,69,75,59,71,70,47,81,39,76,53,63,54,82,41,71,54,60,39,52,41,41,51,51,50,45,51,26,47,76,71,74,39,49,91,72,56,68,78,50,70,72,91,56,102,64,49,75,66,33,63,93,60,50,51,64,59,66,72,56,86,42,92,73,76,83,81,77,45,75,66,59,50,51,56,52,48,55,51,51,53,57,54,49,52,59,61,74,74,108

=== Feature glossary ===
Legend for the data blocks above and below:

— What the protein is —

Sequence gives the chain of amino acids in standard one-letter code (A=alanine, C=cysteine, …, Y=tyrosine), read N→C. It is the only feature that is directly encoded by the gene; all structural features are derived from the folded form of this sequence.

The annotation block draws on four external resources. InterPro: which protein families and domains the sequence belongs to. GO: standardized terms for what the protein does, what process it participates in, and where in the cell it acts. CATH: which structural fold it has in the CATH hierarchy. Organism: the species of origin.

— Where its atoms are —

Atomic coordinates in PDBx/mmCIF format — the same representation the Protein Data Bank distributes. Each line of the _atom_site loop places one backbone atom in Cartesian space (units: ångströms, origin: arbitrary).

Six rendered views show the 3D structure from the faces of a cube — i.e. along ±x, ±y, ±z. Rendering representation is drawn randomly per protein from cartoon (secondary-structure ribbons), sticks (backbone bonds), or molecular surface; coloring is either N→C rainbow (blue at the N-terminus through red at the C-terminus) or one color per chain.

— Local backbone conformation —

DSSP 8-state secondary structure assigns each residue one of H (α-helix), G (3₁₀-helix), I (π-helix), E (extended β-strand), B (isolated β-bridge), T (hydrogen-bonded turn), S (bend), or '-' (coil). The assignment is computed from backbone hydrogen-bond geometry via the Kabsch–Sander algorithm.

P-SEA three-state annotation labels each residue as helix, strand, or coil based purely on the geometry of the Cα trace. It serves as a fallback when the full backbone (and thus DSSP) is unavailable.

φ (phi) and ψ (psi) are the two rotatable backbone dihedrals per residue: φ is the C(i-1)–N–Cα–C torsion, ψ is the N–Cα–C–N(i+1) torsion, both in degrees on (−180°, 180°]. α-helical residues cluster near (−60°, −45°); β-strand residues near (−120°, +130°). A Ramachandran plot is simply a scatter of (φ, ψ) for every residue.

— Global shape and packing —

Radius of gyration (Rg) is the root-mean-square distance of Cα atoms from their centroid — a single number for overall size and compactness. A globular domain of N residues has Rg ≈ 2.2·N^0.38 Å; an extended or disordered chain has a much larger Rg. The Cα contact count is the number of residue pairs whose Cα atoms are within 8 Å and are more than four positions apart in sequence — a standard proxy for tertiary packing density. The bounding box is the smallest axis-aligned box enclosing all Cα atoms.

Accessible surface area quantifies burial. A residue with SASA near zero is packed into the hydrophobic core; one with SASA >100 Å² sits on the surface. Computed here via the Shrake–Rupley numerical algorithm with a 1.4 Å probe.

The contact map is a binary N×N matrix image: pixel (i, j) is dark where Cα_i and Cα_j are within 8 Å and |i−j|>4. Because the |i−j|>4 filter removes local helical contacts, off-diagonal stripes parallel to the main diagonal indicate parallel β-sheets; stripes perpendicular to it indicate antiparallel β-sheets. The Ramachandran plot scatters every residue's (φ, ψ) pair against the sterically allowed regions. The PAE heatmap renders the predicted-aligned-error matrix.

— Structural neighborhood —

A 3Di character summarizes, for each residue, the relative orientation of the Cα frame of its nearest spatial neighbor. Because it encodes fold topology rather than chemistry, 3Di alignments detect remote structural similarity that sequence alignment misses.

Structural nearest neighbors (via Foldseek easy-search vs the PDB). Reported per hit: target PDB id, E-value, and alignment TM-score. A TM-score above ~0.5 is the conventional threshold for 'same fold'.

— Confidence and disorder —

For AlphaFold models, the B-factor field carries pLDDT — the model's own estimate of local accuracy on a 0–100 scale. Regions with pLDDT<50 should be treated as essentially unmodeled; they often correspond to intrinsically disordered segments.

B-factor (Debye–Waller factor) reflects atomic displacement in the crystal lattice. It is an experimental observable (units Å²), not a prediction; low values mean the atom is pinned down, high values mean it moves or is heterogeneous across the crystal.

Predicted Aligned Error (PAE) is an AlphaFold confidence matrix: entry (i, j) is the expected error in the position of residue j, in ångströms, when the prediction is superimposed on the true structure at residue i. Low PAE within a block of residues means that block is internally rigid and well-predicted; high PAE between two blocks means their relative placement is uncertain even if each block individually is confident.